Protein AF-A0A0S8EKH7-F1 (afdb_monomer_lite)

Radius of gyration: 13.79 Å; chains: 1; bounding box: 29×21×41 Å

Secondary structure (DSSP, 8-state):
-HHHHHHHHHHTT-HHHHHHHHHHHHHH-TT-HHHHHHHHHHHHHTT-HHH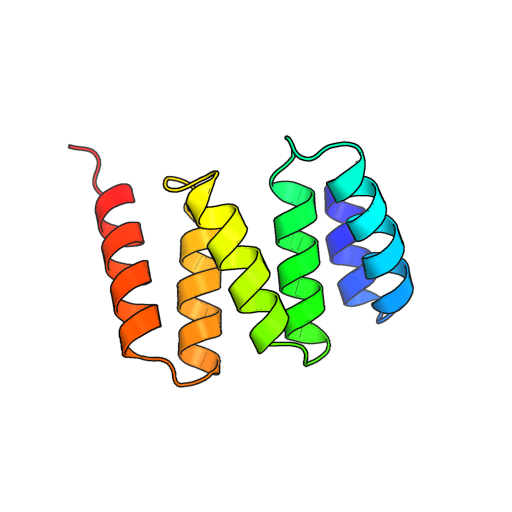HHHHHHHHHHH-TT-HHHHHHHHHHHHHTT-HHHHHHHHHHHHHHHS--

Structure (mmCIF, N/CA/C/O backbone):
data_AF-A0A0S8EKH7-F1
#
_entry.id   AF-A0A0S8EKH7-F1
#
loop_
_atom_site.group_PDB
_atom_site.id
_atom_site.type_symbol
_atom_site.label_atom_id
_atom_site.label_alt_id
_atom_site.label_comp_id
_atom_site.label_asym_id
_atom_site.label_entity_id
_atom_site.label_seq_id
_atom_site.pdbx_PDB_ins_code
_atom_site.Cartn_x
_atom_site.Cartn_y
_atom_site.Cartn_z
_atom_site.occupancy
_atom_site.B_iso_or_equiv
_atom_site.auth_seq_id
_atom_site.auth_comp_id
_atom_site.auth_asym_id
_atom_site.auth_atom_id
_atom_site.pdbx_PDB_model_num
ATOM 1 N N . MET A 1 1 ? 16.645 3.777 -12.292 1.00 42.69 1 MET A N 1
ATOM 2 C CA . MET A 1 1 ? 15.778 4.773 -12.978 1.00 42.69 1 MET A CA 1
ATOM 3 C C . MET A 1 1 ? 14.297 4.363 -12.960 1.00 42.69 1 MET A C 1
ATOM 5 O O . MET A 1 1 ? 13.462 5.082 -13.487 1.00 42.69 1 MET A O 1
ATOM 9 N N . GLU A 1 2 ? 13.922 3.268 -12.289 1.00 45.41 2 GLU A N 1
ATOM 10 C CA . GLU A 1 2 ? 12.558 2.718 -12.325 1.00 45.41 2 GLU A CA 1
ATOM 11 C C . GLU A 1 2 ? 11.548 3.433 -11.406 1.00 45.41 2 GLU A C 1
ATOM 13 O O . GLU A 1 2 ? 10.341 3.277 -11.571 1.00 45.41 2 GLU A O 1
ATOM 18 N N . PHE A 1 3 ? 12.013 4.244 -10.448 1.00 41.12 3 PHE A N 1
ATOM 19 C CA . PHE A 1 3 ? 11.135 4.914 -9.476 1.00 41.12 3 PHE A CA 1
ATOM 20 C C . PHE A 1 3 ? 10.295 6.038 -10.079 1.00 41.12 3 PHE A C 1
ATOM 22 O O . PHE A 1 3 ? 9.122 6.171 -9.746 1.00 41.12 3 PHE A O 1
ATOM 29 N N . ALA A 1 4 ? 10.884 6.818 -10.989 1.00 43.47 4 ALA A N 1
ATOM 30 C CA . ALA A 1 4 ? 10.157 7.849 -11.717 1.00 43.47 4 ALA A CA 1
ATOM 31 C C . ALA A 1 4 ? 9.119 7.208 -12.648 1.00 43.47 4 ALA A C 1
ATOM 33 O O . ALA A 1 4 ? 7.987 7.665 -12.695 1.00 43.47 4 ALA A O 1
ATOM 34 N N . LEU A 1 5 ? 9.457 6.085 -13.294 1.00 51.75 5 LEU A N 1
ATOM 35 C CA . LEU A 1 5 ? 8.563 5.415 -14.238 1.00 51.75 5 LEU A CA 1
ATOM 36 C C . LEU A 1 5 ? 7.276 4.905 -13.570 1.00 51.75 5 LEU A C 1
ATOM 38 O O . LEU A 1 5 ? 6.197 5.096 -14.115 1.00 51.75 5 LEU A O 1
ATOM 42 N N . GLY A 1 6 ? 7.368 4.321 -12.371 1.00 46.53 6 GLY A N 1
ATOM 43 C CA . GLY A 1 6 ? 6.194 3.835 -11.637 1.00 46.53 6 GLY A CA 1
ATOM 44 C C . GLY A 1 6 ? 5.206 4.946 -11.266 1.00 46.53 6 GLY A C 1
ATOM 45 O O . GLY A 1 6 ? 4.000 4.781 -11.429 1.00 46.53 6 GLY A O 1
ATOM 46 N N . LEU A 1 7 ? 5.714 6.105 -10.835 1.00 53.41 7 LEU A N 1
ATOM 47 C CA . LEU A 1 7 ? 4.884 7.264 -10.495 1.00 53.41 7 LEU A CA 1
ATOM 48 C C . LEU A 1 7 ? 4.354 7.979 -11.752 1.00 53.41 7 LEU A C 1
ATOM 50 O O . LEU A 1 7 ? 3.219 8.454 -11.771 1.00 53.41 7 LEU A O 1
ATOM 54 N N . THR A 1 8 ? 5.155 8.026 -12.8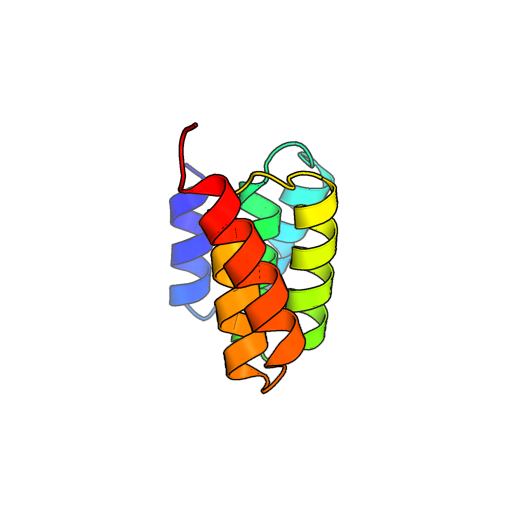21 1.00 50.84 8 THR A N 1
ATOM 55 C CA . THR A 1 8 ? 4.762 8.598 -14.114 1.00 50.84 8 THR A CA 1
ATOM 56 C C . THR A 1 8 ? 3.687 7.755 -14.795 1.00 50.84 8 THR A C 1
ATOM 58 O O . THR A 1 8 ? 2.749 8.319 -15.340 1.00 50.84 8 THR A O 1
ATOM 61 N N . LEU A 1 9 ? 3.747 6.423 -14.721 1.00 51.31 9 LEU A N 1
ATOM 62 C CA . LEU A 1 9 ? 2.741 5.550 -15.336 1.00 51.31 9 LEU A CA 1
ATOM 63 C C . LEU A 1 9 ? 1.379 5.615 -14.627 1.00 51.31 9 LEU A C 1
ATOM 65 O O . LEU A 1 9 ? 0.351 5.575 -15.302 1.00 51.31 9 LEU A O 1
ATOM 69 N N . ILE A 1 10 ? 1.366 5.807 -13.301 1.00 52.81 10 ILE A N 1
ATOM 70 C CA . ILE A 1 10 ? 0.141 6.114 -12.541 1.00 52.81 10 ILE A CA 1
ATOM 71 C C . ILE A 1 10 ? -0.429 7.471 -12.988 1.00 52.81 10 ILE A C 1
ATOM 73 O O . ILE A 1 10 ? -1.617 7.590 -13.274 1.00 52.81 10 ILE A O 1
ATOM 77 N N . ARG A 1 11 ? 0.423 8.493 -13.154 1.00 55.34 11 ARG A N 1
ATOM 78 C CA . ARG A 1 11 ? -0.008 9.817 -13.648 1.00 55.34 11 ARG A CA 1
ATOM 79 C C . ARG A 1 11 ? -0.449 9.821 -15.115 1.00 55.34 11 ARG A C 1
ATOM 81 O O . ARG A 1 11 ? -1.199 10.709 -15.502 1.00 55.34 11 ARG A O 1
ATOM 88 N N . LEU A 1 12 ? -0.017 8.849 -15.919 1.00 55.72 12 LEU A N 1
ATOM 89 C CA . LEU A 1 12 ? -0.368 8.723 -17.338 1.00 55.72 12 LEU A CA 1
ATOM 90 C C . LEU A 1 12 ? -1.656 7.918 -17.590 1.00 55.72 12 LEU A C 1
ATOM 92 O O . LEU A 1 12 ? -1.945 7.622 -18.745 1.00 55.72 12 LEU A O 1
ATOM 96 N N . GLN A 1 13 ? -2.411 7.523 -16.553 1.00 56.12 13 GLN A N 1
ATOM 97 C CA . GLN A 1 13 ? -3.616 6.675 -16.658 1.00 56.12 13 GLN A CA 1
ATOM 98 C C . GLN A 1 13 ? -3.396 5.302 -17.331 1.00 56.12 13 GLN A C 1
ATOM 100 O O . GLN A 1 13 ? -4.345 4.543 -17.523 1.00 56.12 13 GLN A O 1
ATOM 105 N N . ARG A 1 14 ? -2.147 4.920 -17.628 1.00 59.31 14 ARG A N 1
ATOM 106 C CA . ARG A 1 14 ? -1.769 3.624 -18.222 1.00 59.31 14 ARG A CA 1
ATOM 107 C C . ARG A 1 14 ? -1.564 2.575 -17.133 1.00 59.31 14 ARG A C 1
ATOM 109 O O . ARG A 1 14 ? -0.522 1.925 -17.043 1.00 59.31 14 ARG A O 1
ATOM 116 N N . HIS A 1 15 ? -2.569 2.453 -16.271 1.00 58.31 15 HIS A N 1
ATOM 117 C CA . HIS A 1 15 ? -2.514 1.639 -15.062 1.00 58.31 15 HIS A CA 1
ATOM 118 C C . HIS A 1 15 ? -2.270 0.153 -15.360 1.00 58.31 15 HIS A C 1
ATOM 120 O O . HIS A 1 15 ? -1.510 -0.486 -14.638 1.00 58.31 15 HIS A O 1
ATOM 126 N N . ASP A 1 16 ? -2.840 -0.387 -16.440 1.00 58.31 16 ASP A N 1
ATOM 127 C CA . ASP A 1 16 ? -2.725 -1.813 -16.775 1.00 58.31 16 ASP A CA 1
ATOM 128 C C . ASP A 1 16 ? -1.313 -2.209 -17.226 1.00 58.31 16 ASP A C 1
ATOM 130 O O . ASP A 1 16 ? -0.771 -3.226 -16.786 1.00 58.31 16 ASP A O 1
ATOM 134 N N . GLU A 1 17 ? -0.664 -1.369 -18.033 1.00 58.84 17 GLU A N 1
ATOM 135 C CA . GLU A 1 17 ? 0.722 -1.589 -18.455 1.00 58.84 17 GLU A CA 1
ATOM 136 C C . GLU A 1 17 ? 1.699 -1.409 -17.291 1.00 58.84 17 GLU A C 1
ATOM 138 O O . GLU A 1 17 ? 2.635 -2.198 -17.135 1.00 58.84 17 GLU A O 1
ATOM 143 N N . ALA A 1 18 ? 1.435 -0.424 -16.424 1.00 60.06 18 ALA A N 1
ATOM 144 C CA . ALA A 1 18 ? 2.176 -0.236 -15.184 1.00 60.06 18 ALA A CA 1
ATOM 145 C C . ALA A 1 18 ? 2.075 -1.477 -14.292 1.00 60.06 18 ALA A C 1
ATOM 147 O O . ALA A 1 18 ? 3.090 -1.962 -13.799 1.00 60.06 18 ALA A O 1
ATOM 148 N N . MET A 1 19 ? 0.872 -2.035 -14.124 1.00 63.88 19 MET A N 1
ATOM 149 C CA . MET A 1 19 ? 0.678 -3.239 -13.320 1.00 63.88 19 MET A CA 1
ATOM 150 C C . MET A 1 19 ? 1.411 -4.454 -13.898 1.00 63.88 19 MET A C 1
ATOM 152 O O . MET A 1 19 ? 1.992 -5.219 -13.130 1.00 63.88 19 MET A O 1
ATOM 156 N N . ALA A 1 20 ? 1.417 -4.639 -15.222 1.00 65.69 20 ALA A N 1
ATOM 157 C CA . ALA A 1 20 ? 2.102 -5.765 -15.859 1.00 65.69 20 ALA A CA 1
ATOM 158 C C . ALA A 1 20 ? 3.632 -5.680 -15.699 1.00 65.69 20 ALA A C 1
ATOM 160 O O . ALA A 1 20 ? 4.281 -6.668 -15.339 1.00 65.69 20 ALA A O 1
ATOM 161 N N . LEU A 1 21 ? 4.206 -4.489 -15.903 1.00 63.44 21 LEU A N 1
ATOM 162 C CA . LEU A 1 21 ? 5.639 -4.228 -15.724 1.00 63.44 21 LEU A CA 1
ATOM 163 C C . LEU A 1 21 ? 6.066 -4.345 -14.257 1.00 63.44 21 LEU A C 1
ATOM 165 O O . LEU A 1 21 ? 7.065 -5.000 -13.958 1.00 63.44 21 LEU A O 1
ATOM 169 N N . LEU A 1 22 ? 5.296 -3.761 -13.335 1.00 62.34 22 LEU A N 1
ATOM 170 C CA . LEU A 1 22 ? 5.582 -3.802 -11.898 1.00 62.34 22 LEU A CA 1
ATOM 171 C C . LEU A 1 22 ? 5.380 -5.203 -11.312 1.00 62.34 22 LEU A C 1
ATOM 173 O O . LEU A 1 22 ? 6.170 -5.623 -10.469 1.00 62.34 22 LEU A O 1
ATOM 177 N N . GLY A 1 23 ? 4.374 -5.947 -11.781 1.00 62.69 23 GLY A N 1
ATOM 178 C CA . GLY A 1 23 ? 4.136 -7.337 -11.393 1.00 62.69 23 GLY A CA 1
ATOM 179 C C . GLY A 1 23 ? 5.292 -8.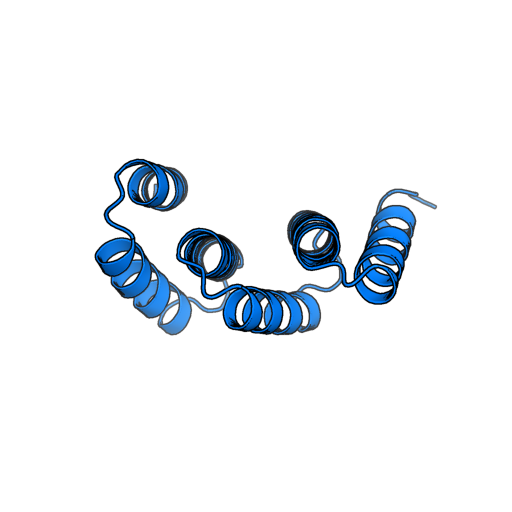251 -11.798 1.00 62.69 23 GLY A C 1
ATOM 180 O O . GLY A 1 23 ? 5.807 -8.989 -10.958 1.00 62.69 23 GLY A O 1
ATOM 181 N N . ARG A 1 24 ? 5.772 -8.142 -13.046 1.00 64.94 24 ARG A N 1
ATOM 182 C CA . ARG A 1 24 ? 6.979 -8.858 -13.493 1.00 64.94 24 ARG A CA 1
ATOM 183 C C . ARG A 1 24 ? 8.213 -8.438 -12.699 1.00 64.94 24 ARG A C 1
ATOM 185 O O . ARG A 1 24 ? 8.951 -9.298 -12.238 1.00 64.94 24 ARG A O 1
ATOM 192 N N . ALA A 1 25 ? 8.419 -7.141 -12.477 1.00 62.88 25 ALA A N 1
ATOM 193 C CA . ALA A 1 25 ? 9.563 -6.656 -11.705 1.00 62.88 25 ALA A CA 1
ATOM 194 C C . ALA A 1 25 ? 9.553 -7.164 -10.250 1.00 62.88 25 ALA A C 1
ATOM 196 O O . ALA A 1 25 ? 10.601 -7.541 -9.728 1.00 62.88 25 ALA A O 1
ATOM 197 N N . TYR A 1 26 ? 8.379 -7.242 -9.614 1.00 58.69 26 TYR A N 1
ATOM 198 C CA . TYR A 1 26 ? 8.222 -7.812 -8.274 1.00 58.69 26 TYR A CA 1
ATOM 199 C C . TYR A 1 26 ? 8.519 -9.318 -8.236 1.00 58.69 26 TYR A C 1
ATOM 201 O O . TYR A 1 26 ? 9.140 -9.791 -7.285 1.00 58.69 26 TYR A O 1
ATOM 209 N N . GLN A 1 27 ? 8.127 -10.062 -9.275 1.00 63.00 27 GLN A N 1
ATOM 210 C CA . GLN A 1 27 ? 8.440 -11.489 -9.402 1.00 63.00 27 GLN A CA 1
ATOM 211 C C . GLN A 1 27 ? 9.938 -11.742 -9.623 1.00 63.00 27 GLN A C 1
ATOM 213 O O . GLN A 1 27 ? 10.483 -12.679 -9.048 1.00 63.00 27 GLN A O 1
ATOM 218 N N . THR A 1 28 ? 10.614 -10.900 -10.411 1.00 60.19 28 THR A N 1
ATOM 219 C CA . THR A 1 28 ? 12.038 -11.077 -10.739 1.00 60.19 28 THR A CA 1
ATOM 220 C C . THR A 1 28 ? 12.976 -10.524 -9.662 1.00 60.19 28 THR A C 1
ATOM 222 O O . THR A 1 28 ? 14.089 -11.019 -9.513 1.00 60.19 28 THR A O 1
ATOM 225 N N . ARG A 1 29 ? 12.559 -9.498 -8.905 1.00 54.00 29 ARG A N 1
ATOM 226 C CA . ARG A 1 29 ? 13.360 -8.865 -7.837 1.00 54.00 29 ARG A CA 1
ATOM 227 C C . ARG A 1 29 ? 12.524 -8.609 -6.576 1.00 54.00 29 ARG A C 1
ATOM 229 O O . ARG A 1 29 ? 12.255 -7.454 -6.225 1.00 54.00 29 ARG A O 1
ATOM 236 N N . PRO A 1 30 ? 12.143 -9.671 -5.843 1.00 54.47 30 PRO A N 1
ATOM 237 C CA . PRO A 1 30 ? 11.305 -9.571 -4.644 1.00 54.47 30 PRO A CA 1
ATOM 238 C C . PRO A 1 30 ? 11.996 -8.867 -3.463 1.00 54.47 30 PRO A C 1
ATOM 240 O O . PRO A 1 30 ? 11.355 -8.546 -2.464 1.00 54.47 30 PRO A O 1
ATOM 243 N N . GLU A 1 31 ? 13.302 -8.630 -3.564 1.00 58.19 31 GLU A N 1
ATOM 244 C CA . GLU A 1 31 ? 14.123 -7.878 -2.611 1.00 58.19 31 GLU A CA 1
ATOM 245 C C . GLU A 1 31 ? 13.886 -6.362 -2.653 1.00 58.19 31 GLU A C 1
ATOM 247 O O . GLU A 1 31 ? 14.211 -5.648 -1.703 1.00 58.19 31 GLU A O 1
ATOM 252 N N . THR A 1 32 ? 13.253 -5.859 -3.716 1.00 64.12 32 THR A N 1
ATOM 253 C CA . THR A 1 32 ? 13.015 -4.428 -3.885 1.00 64.12 32 THR A CA 1
ATOM 254 C C . THR A 1 32 ? 11.595 -4.057 -3.435 1.00 64.12 32 THR A C 1
ATOM 256 O O . THR A 1 32 ? 10.645 -4.115 -4.216 1.00 64.12 32 THR A O 1
ATOM 259 N N . ILE A 1 33 ? 11.457 -3.581 -2.184 1.00 68.75 33 ILE A N 1
ATOM 260 C CA . ILE A 1 33 ? 10.217 -2.998 -1.598 1.00 68.75 33 ILE A CA 1
ATOM 261 C C . ILE A 1 33 ? 9.486 -2.068 -2.573 1.00 68.75 33 ILE A C 1
ATOM 263 O O . ILE A 1 33 ? 8.259 -2.023 -2.624 1.00 68.75 33 ILE A O 1
ATOM 267 N N . ARG A 1 34 ? 10.265 -1.327 -3.359 1.00 70.12 34 ARG A N 1
ATOM 268 C CA . ARG A 1 34 ? 9.818 -0.301 -4.295 1.00 70.12 34 ARG A CA 1
ATOM 269 C C . ARG A 1 34 ? 8.744 -0.788 -5.272 1.00 70.12 34 ARG A C 1
ATOM 271 O O . ARG A 1 34 ? 7.791 -0.059 -5.511 1.00 70.12 34 ARG A O 1
ATOM 278 N N . PHE A 1 35 ? 8.860 -2.008 -5.802 1.00 70.12 35 PHE A N 1
ATOM 279 C CA . PHE A 1 35 ? 7.889 -2.522 -6.777 1.00 70.12 35 PHE A CA 1
ATOM 280 C C . PHE A 1 35 ? 6.561 -2.905 -6.130 1.00 70.12 35 PHE A C 1
ATOM 282 O O . PHE A 1 35 ? 5.506 -2.538 -6.642 1.00 70.12 35 PHE A O 1
ATOM 289 N N . GLY A 1 36 ? 6.605 -3.570 -4.972 1.00 72.12 36 GLY A N 1
ATOM 290 C CA . GLY A 1 36 ? 5.394 -3.897 -4.220 1.00 72.12 36 GLY A CA 1
ATOM 291 C C . GLY A 1 36 ? 4.646 -2.644 -3.750 1.00 72.12 36 GLY A C 1
ATOM 292 O O . GLY A 1 36 ? 3.419 -2.620 -3.780 1.00 72.12 36 GLY A O 1
ATOM 293 N N . TYR A 1 37 ? 5.381 -1.582 -3.395 1.00 75.38 37 TYR A N 1
ATOM 294 C CA . TYR A 1 37 ? 4.805 -0.297 -2.995 1.00 75.38 37 TYR A CA 1
ATOM 295 C C . TYR A 1 37 ? 3.995 0.319 -4.140 1.00 75.38 37 TYR A C 1
ATOM 297 O O . TYR A 1 37 ? 2.808 0.589 -3.981 1.00 75.38 37 TYR A O 1
ATOM 305 N N . VAL A 1 38 ? 4.604 0.480 -5.320 1.00 75.31 38 VAL A N 1
ATOM 306 C CA . VAL A 1 38 ? 3.918 1.074 -6.481 1.00 75.31 38 VAL A CA 1
ATOM 307 C C . VAL A 1 38 ? 2.766 0.184 -6.954 1.00 75.31 38 VAL A C 1
ATOM 309 O O . VAL A 1 38 ? 1.713 0.696 -7.322 1.00 75.31 38 VAL A O 1
ATOM 312 N N . TYR A 1 39 ? 2.918 -1.142 -6.889 1.00 77.19 39 TYR A N 1
ATOM 313 C CA . TYR A 1 39 ? 1.842 -2.073 -7.226 1.00 77.19 39 TYR A CA 1
ATOM 314 C C . TYR A 1 39 ? 0.627 -1.916 -6.301 1.00 77.19 39 TYR A C 1
ATOM 316 O O . TYR A 1 39 ? -0.499 -1.830 -6.785 1.00 77.19 39 TYR A O 1
ATOM 324 N N . ALA A 1 40 ? 0.836 -1.811 -4.986 1.00 81.81 40 ALA A N 1
ATOM 325 C CA . ALA A 1 40 ? -0.251 -1.579 -4.041 1.00 81.81 40 ALA A CA 1
ATOM 326 C C . ALA A 1 40 ? -0.948 -0.226 -4.255 1.00 81.81 40 ALA A C 1
ATOM 328 O O . ALA A 1 40 ? -2.174 -0.156 -4.176 1.00 81.81 40 ALA A O 1
ATOM 329 N N . VAL A 1 41 ? -0.187 0.830 -4.559 1.00 81.38 41 VAL A N 1
ATOM 330 C CA . VAL A 1 41 ? -0.750 2.151 -4.882 1.00 81.38 41 VAL A CA 1
ATOM 331 C C . VAL A 1 41 ? -1.604 2.073 -6.148 1.00 81.38 41 VAL A C 1
ATOM 333 O O . VAL A 1 41 ? -2.770 2.453 -6.123 1.00 81.38 41 VAL A O 1
ATOM 336 N N . ALA A 1 42 ? -1.085 1.469 -7.221 1.00 77.69 42 ALA A N 1
ATOM 337 C CA . ALA A 1 42 ? -1.831 1.286 -8.465 1.00 77.69 42 ALA A CA 1
ATOM 338 C C . ALA A 1 42 ? -3.112 0.455 -8.263 1.00 77.69 42 ALA A C 1
ATOM 340 O O . ALA A 1 42 ? -4.162 0.776 -8.818 1.00 77.69 42 ALA A O 1
ATOM 341 N N . GLN A 1 43 ? -3.069 -0.595 -7.435 1.00 82.31 43 GLN A N 1
ATOM 342 C CA . GLN A 1 43 ? -4.264 -1.360 -7.065 1.00 82.31 43 GLN A CA 1
ATOM 343 C C . GLN A 1 43 ? -5.301 -0.486 -6.349 1.00 82.31 43 GLN A C 1
ATOM 345 O O . GLN A 1 43 ? -6.496 -0.626 -6.597 1.00 82.31 43 GLN A O 1
ATOM 350 N N . PHE A 1 44 ? -4.870 0.405 -5.458 1.00 82.38 44 PHE A N 1
ATOM 351 C CA . PHE A 1 44 ? -5.781 1.276 -4.727 1.00 82.38 44 PHE A CA 1
ATOM 352 C C . PHE A 1 44 ? -6.434 2.311 -5.655 1.00 82.38 44 PHE A C 1
ATOM 354 O O . PHE A 1 44 ? -7.661 2.451 -5.644 1.00 82.38 44 PHE A O 1
ATOM 361 N N . ASP A 1 45 ? -5.630 2.952 -6.505 1.00 79.31 45 ASP A N 1
ATOM 362 C CA . ASP A 1 45 ? -6.063 3.991 -7.447 1.00 79.31 45 ASP A CA 1
ATOM 363 C C . ASP A 1 45 ? -6.988 3.438 -8.542 1.00 79.31 45 ASP A C 1
ATOM 365 O O . ASP A 1 45 ? -7.936 4.099 -8.958 1.00 79.31 45 ASP A O 1
ATOM 3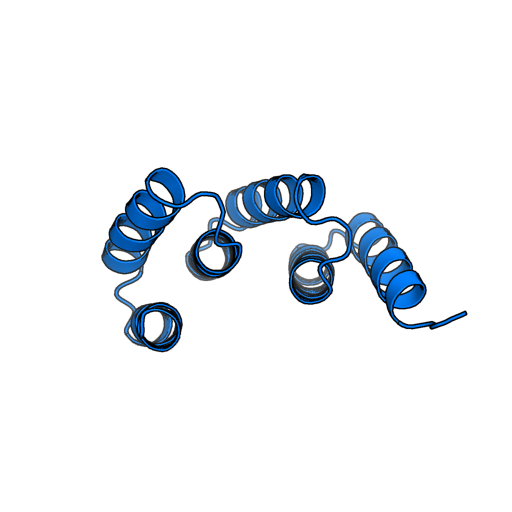69 N N . THR A 1 46 ? -6.792 2.180 -8.950 1.00 76.88 46 THR A N 1
ATOM 370 C CA . THR A 1 46 ? -7.671 1.467 -9.901 1.00 76.88 46 THR A CA 1
ATOM 371 C C . THR A 1 46 ? -8.947 0.904 -9.261 1.00 76.88 46 THR A C 1
ATOM 373 O O . THR A 1 46 ? -9.680 0.141 -9.888 1.00 76.88 46 THR A O 1
ATOM 376 N N . GLY A 1 47 ? -9.225 1.234 -7.995 1.00 82.25 47 GLY A N 1
ATOM 377 C CA . GLY A 1 47 ? -10.425 0.796 -7.277 1.00 82.25 47 GLY A CA 1
ATOM 378 C C . GLY A 1 47 ? -10.328 -0.600 -6.651 1.00 82.25 47 GLY A C 1
ATOM 379 O O . GLY A 1 47 ? -11.205 -0.989 -5.877 1.00 82.25 47 GLY A O 1
ATOM 380 N N . LYS A 1 48 ? -9.233 -1.341 -6.866 1.00 84.69 48 LYS A N 1
ATOM 381 C CA . LYS A 1 48 ? -8.955 -2.653 -6.245 1.00 84.69 48 LYS A CA 1
ATOM 382 C C . LYS A 1 48 ? -8.434 -2.497 -4.807 1.00 84.69 48 LYS A C 1
ATOM 384 O O . LYS A 1 48 ? -7.446 -3.115 -4.406 1.00 84.69 48 LYS A O 1
ATOM 389 N N . ARG A 1 49 ? -9.129 -1.699 -3.991 1.00 86.88 49 ARG A N 1
ATOM 390 C CA . ARG A 1 49 ? -8.692 -1.275 -2.645 1.00 86.88 49 ARG A CA 1
ATOM 391 C C . ARG A 1 49 ? -8.419 -2.439 -1.683 1.00 86.88 49 ARG A C 1
ATOM 393 O O . ARG A 1 49 ? -7.451 -2.410 -0.930 1.00 86.88 49 ARG A O 1
ATOM 400 N N . VAL A 1 50 ? -9.229 -3.501 -1.734 1.00 88.00 50 VAL A N 1
ATOM 401 C CA . VAL A 1 50 ? -9.023 -4.703 -0.898 1.00 88.00 50 VAL A CA 1
ATOM 402 C C . VAL A 1 50 ? -7.746 -5.452 -1.294 1.00 88.00 50 VAL A C 1
ATOM 404 O O . VAL A 1 50 ? -7.016 -5.928 -0.424 1.00 88.00 50 VAL A O 1
ATOM 407 N N . ALA A 1 51 ? -7.448 -5.536 -2.594 1.00 85.44 51 ALA A N 1
ATOM 408 C CA . ALA A 1 51 ? -6.219 -6.159 -3.080 1.00 85.44 51 ALA A CA 1
ATOM 409 C C . ALA A 1 51 ? -4.985 -5.343 -2.670 1.00 85.44 51 ALA A C 1
ATOM 411 O O . ALA A 1 51 ? -4.022 -5.928 -2.177 1.00 85.44 51 ALA A O 1
ATOM 412 N N . ALA A 1 52 ? -5.061 -4.010 -2.766 1.00 87.69 52 ALA A N 1
ATOM 413 C CA . ALA A 1 52 ? -4.010 -3.104 -2.305 1.00 87.69 52 ALA A CA 1
ATOM 414 C C . ALA A 1 52 ? -3.649 -3.337 -0.833 1.00 87.69 52 ALA A C 1
ATOM 416 O O . ALA A 1 52 ? -2.477 -3.508 -0.498 1.00 87.69 52 ALA A O 1
ATOM 417 N N . LEU A 1 53 ? -4.655 -3.423 0.047 1.00 89.88 53 LEU A N 1
ATOM 418 C CA . LEU A 1 53 ? -4.423 -3.694 1.467 1.00 89.88 53 LEU A CA 1
ATOM 419 C C . LEU A 1 53 ? -3.755 -5.052 1.699 1.00 89.88 53 LEU A C 1
ATOM 421 O O . LEU A 1 53 ? -2.796 -5.122 2.461 1.00 89.88 53 LEU A O 1
ATOM 425 N N . ARG A 1 54 ? -4.190 -6.115 1.009 1.00 89.62 54 ARG A N 1
ATOM 426 C CA . ARG A 1 54 ? -3.549 -7.440 1.124 1.00 89.62 54 ARG A CA 1
ATOM 427 C C . ARG A 1 54 ? -2.081 -7.403 0.701 1.00 89.62 54 ARG A C 1
ATOM 429 O O . ARG A 1 54 ? -1.242 -8.003 1.374 1.00 89.62 54 ARG A O 1
ATOM 436 N N . THR A 1 55 ? -1.768 -6.697 -0.385 1.00 86.06 55 THR A N 1
ATOM 437 C CA . THR A 1 55 ? -0.389 -6.504 -0.854 1.00 86.06 55 THR A CA 1
ATOM 438 C C . THR A 1 55 ? 0.443 -5.775 0.204 1.00 86.06 55 THR A C 1
ATOM 440 O O . THR A 1 55 ? 1.504 -6.265 0.592 1.00 86.06 55 THR A O 1
ATOM 443 N N . LEU A 1 56 ? -0.055 -4.655 0.739 1.00 87.31 56 LEU A N 1
ATOM 444 C CA . LEU A 1 56 ? 0.645 -3.879 1.770 1.00 87.31 56 LEU A CA 1
ATOM 445 C C . LEU A 1 56 ? 0.837 -4.659 3.071 1.00 87.31 56 LEU A C 1
ATOM 447 O O . LEU A 1 56 ? 1.907 -4.597 3.671 1.00 87.31 56 LEU A O 1
ATOM 451 N N . GLU A 1 57 ? -0.164 -5.423 3.506 1.00 89.44 57 GLU A N 1
ATOM 452 C CA . GLU A 1 57 ? -0.067 -6.279 4.690 1.00 89.44 57 GLU A CA 1
ATOM 453 C C . GLU A 1 57 ? 1.000 -7.364 4.514 1.00 89.44 57 GLU A C 1
ATOM 455 O O . GLU A 1 57 ? 1.785 -7.616 5.431 1.00 89.44 57 GLU A O 1
ATOM 460 N N . HIS A 1 58 ? 1.068 -7.985 3.333 1.00 87.38 58 HIS A N 1
ATOM 461 C CA . HIS A 1 58 ? 2.105 -8.964 3.016 1.00 87.38 58 HIS A CA 1
ATOM 462 C C . HIS A 1 58 ? 3.499 -8.328 3.028 1.00 87.38 58 HIS A C 1
ATOM 464 O O . HIS A 1 58 ? 4.426 -8.863 3.636 1.00 87.38 58 HIS A O 1
ATOM 470 N N . MET A 1 59 ? 3.642 -7.144 2.430 1.00 85.69 59 MET A N 1
ATOM 471 C CA . MET A 1 59 ? 4.896 -6.397 2.460 1.00 85.69 59 MET A CA 1
ATOM 472 C C . MET A 1 59 ? 5.297 -5.985 3.875 1.00 85.69 59 MET A C 1
ATOM 474 O O . MET A 1 59 ? 6.463 -6.116 4.235 1.00 85.69 59 MET A O 1
ATOM 478 N N . HIS A 1 60 ? 4.350 -5.542 4.702 1.00 87.88 60 HIS A N 1
ATOM 479 C CA . HIS A 1 60 ? 4.617 -5.166 6.087 1.00 87.88 60 HIS A CA 1
ATOM 480 C C . HIS A 1 60 ? 5.105 -6.356 6.924 1.00 87.88 60 HIS A C 1
ATOM 482 O O . HIS A 1 60 ? 5.937 -6.168 7.803 1.00 87.88 60 HIS A O 1
ATOM 488 N N . LYS A 1 61 ? 4.668 -7.592 6.636 1.00 87.06 61 LYS A N 1
ATOM 489 C CA . LYS A 1 61 ? 5.237 -8.789 7.288 1.00 87.06 61 LYS A CA 1
ATOM 490 C C . LYS A 1 61 ? 6.725 -8.968 6.982 1.00 87.06 61 LYS A C 1
ATOM 492 O O . LYS A 1 61 ? 7.470 -9.387 7.859 1.00 87.06 61 LYS A O 1
ATOM 497 N N . ARG A 1 62 ? 7.153 -8.647 5.759 1.00 84.44 62 ARG A N 1
ATOM 498 C CA . ARG A 1 62 ? 8.556 -8.755 5.330 1.00 84.44 62 ARG A CA 1
ATOM 499 C C . ARG A 1 62 ? 9.398 -7.550 5.756 1.00 84.44 62 ARG A C 1
ATOM 501 O O . ARG A 1 62 ? 10.585 -7.699 6.015 1.00 84.44 62 ARG A O 1
ATOM 508 N N . TYR A 1 63 ? 8.775 -6.378 5.865 1.00 83.19 63 TYR A N 1
ATOM 509 C CA . TYR A 1 63 ? 9.423 -5.112 6.208 1.00 83.19 63 TYR A CA 1
ATOM 510 C C . TYR A 1 63 ? 8.655 -4.382 7.325 1.00 83.19 63 TYR A C 1
ATOM 512 O O . TYR A 1 63 ? 8.070 -3.318 7.093 1.00 83.19 63 TYR A O 1
ATOM 520 N N . PRO A 1 64 ? 8.635 -4.934 8.553 1.00 84.38 64 PRO A N 1
ATOM 521 C CA . PRO A 1 64 ? 7.800 -4.426 9.643 1.00 84.38 64 PRO A CA 1
ATOM 522 C C . PRO A 1 64 ? 8.208 -3.033 10.136 1.00 84.38 64 PRO A C 1
ATOM 524 O O . PRO A 1 64 ? 7.360 -2.294 10.628 1.00 84.38 64 PRO A O 1
ATOM 527 N N . ALA A 1 65 ? 9.480 -2.660 9.969 1.00 83.12 65 ALA A N 1
ATOM 528 C CA . ALA A 1 65 ? 10.026 -1.361 10.364 1.00 83.12 65 ALA A CA 1
ATOM 529 C C . ALA A 1 65 ? 9.987 -0.302 9.242 1.00 83.12 65 ALA A C 1
ATOM 531 O O . ALA A 1 65 ?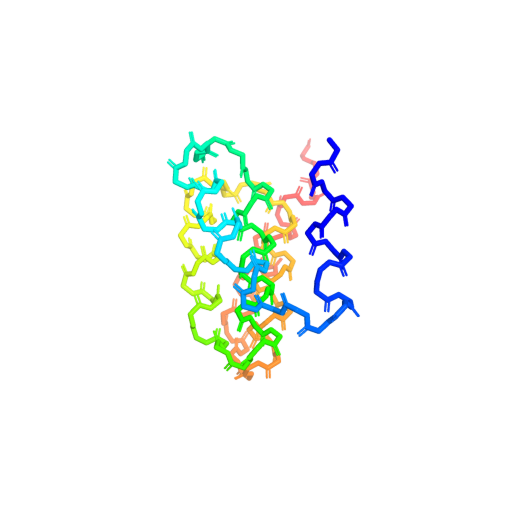 10.517 0.796 9.402 1.00 83.12 65 ALA A O 1
ATOM 532 N N . ASN A 1 66 ? 9.388 -0.609 8.086 1.00 84.38 66 ASN A N 1
ATOM 533 C CA . ASN A 1 66 ? 9.301 0.352 6.992 1.00 84.38 66 ASN A CA 1
ATOM 534 C C . ASN A 1 66 ? 8.177 1.370 7.258 1.00 84.38 66 ASN A C 1
ATOM 536 O O . ASN A 1 66 ? 6.992 1.022 7.289 1.00 84.38 66 ASN A O 1
ATOM 540 N N . ARG A 1 67 ? 8.563 2.637 7.444 1.00 83.31 67 ARG A N 1
ATOM 541 C CA . ARG A 1 67 ? 7.641 3.736 7.767 1.00 83.31 67 ARG A CA 1
ATOM 542 C C . ARG A 1 67 ? 6.680 4.054 6.620 1.00 83.31 67 ARG A C 1
ATOM 544 O O . ARG A 1 67 ? 5.503 4.278 6.889 1.00 83.31 67 ARG A O 1
ATOM 551 N N . ASP A 1 68 ? 7.136 3.994 5.370 1.00 81.50 68 ASP A N 1
ATOM 552 C CA . ASP A 1 68 ? 6.313 4.310 4.194 1.00 81.50 68 ASP A CA 1
ATOM 553 C C . ASP A 1 68 ? 5.150 3.315 4.032 1.00 81.50 68 ASP A C 1
ATOM 555 O O . ASP A 1 68 ? 4.020 3.705 3.733 1.00 81.50 68 ASP A O 1
ATOM 559 N N . LEU A 1 69 ? 5.397 2.023 4.290 1.00 86.19 69 LEU A N 1
ATOM 560 C CA . LEU A 1 69 ? 4.350 0.991 4.275 1.00 86.19 69 LEU A CA 1
ATOM 561 C C . LEU A 1 69 ? 3.307 1.212 5.371 1.00 86.19 69 LEU A C 1
ATOM 563 O O . LEU A 1 69 ? 2.111 1.043 5.131 1.00 86.19 69 LEU A O 1
ATOM 567 N N . LEU A 1 70 ? 3.748 1.590 6.570 1.00 89.56 70 LEU A N 1
ATOM 568 C CA . LEU A 1 70 ? 2.845 1.893 7.676 1.00 89.56 70 LEU A CA 1
ATOM 569 C C . LEU A 1 70 ? 2.002 3.137 7.387 1.00 89.56 70 LEU A C 1
ATOM 571 O O . LEU A 1 70 ? 0.800 3.105 7.626 1.00 89.56 70 LEU A O 1
ATOM 575 N N . GLN A 1 71 ? 2.589 4.190 6.814 1.00 86.31 71 GLN A N 1
ATOM 576 C CA . GLN A 1 71 ? 1.851 5.387 6.399 1.00 86.31 71 GLN A CA 1
ATOM 577 C C . GLN A 1 71 ? 0.770 5.069 5.358 1.00 86.31 71 GLN A C 1
ATOM 579 O O . GLN A 1 71 ? -0.376 5.488 5.530 1.00 86.31 71 GLN A O 1
ATOM 584 N N . LEU A 1 72 ? 1.093 4.279 4.326 1.00 87.19 72 LEU A N 1
ATOM 585 C CA . LEU A 1 72 ? 0.097 3.834 3.345 1.00 87.19 72 LEU A CA 1
ATOM 586 C C . LEU A 1 72 ? -1.016 3.006 3.989 1.00 87.19 72 LEU A C 1
ATOM 588 O O . LEU A 1 72 ? -2.193 3.244 3.724 1.00 87.19 72 LEU A O 1
ATOM 592 N N . LEU A 1 73 ? -0.664 2.051 4.855 1.00 91.06 73 LEU A N 1
ATOM 593 C CA . LEU A 1 73 ? -1.647 1.231 5.562 1.00 91.06 73 LEU A CA 1
ATOM 594 C C . LEU A 1 73 ? -2.583 2.089 6.416 1.00 91.06 73 LEU A C 1
ATOM 596 O O . LEU A 1 73 ? -3.785 1.837 6.410 1.00 91.06 73 LEU A O 1
ATOM 600 N N . VAL A 1 74 ? -2.076 3.110 7.110 1.00 91.88 74 VAL A N 1
ATOM 601 C CA . VAL A 1 74 ? -2.912 4.057 7.861 1.00 91.88 74 VAL A CA 1
ATOM 602 C C . VAL A 1 74 ? -3.863 4.793 6.919 1.00 91.88 74 VAL A C 1
ATOM 604 O O . VAL A 1 74 ? -5.078 4.710 7.106 1.00 91.88 74 VAL A O 1
ATOM 607 N N . GLY A 1 75 ? -3.334 5.453 5.885 1.00 87.75 75 GLY A N 1
ATOM 608 C CA . GLY A 1 75 ? -4.131 6.271 4.967 1.00 87.75 75 GLY A CA 1
ATOM 609 C C . GLY A 1 75 ? -5.207 5.470 4.232 1.00 87.75 75 GLY A C 1
ATOM 610 O O . GLY A 1 75 ? -6.374 5.861 4.208 1.00 87.75 75 GLY A O 1
ATOM 611 N N . TYR A 1 76 ? -4.860 4.299 3.697 1.00 89.38 76 TYR A N 1
ATOM 612 C CA . TYR A 1 76 ? -5.810 3.454 2.969 1.00 89.38 76 TYR A CA 1
ATOM 613 C C . TYR A 1 76 ? -6.863 2.834 3.885 1.00 89.38 76 TYR A C 1
ATOM 615 O O . TYR A 1 76 ? -8.039 2.797 3.520 1.00 89.38 76 TYR A O 1
ATOM 623 N N . ASN A 1 77 ? -6.497 2.399 5.097 1.00 91.44 77 ASN A N 1
ATOM 624 C CA . ASN A 1 77 ? -7.497 1.920 6.052 1.00 91.44 77 ASN A CA 1
ATOM 625 C C . ASN A 1 77 ? -8.446 3.049 6.492 1.00 91.44 77 ASN A C 1
ATOM 627 O O . ASN A 1 77 ? -9.642 2.795 6.619 1.00 91.44 77 ASN A O 1
ATOM 631 N N . GLN A 1 78 ? -7.968 4.289 6.655 1.00 90.94 78 GLN A N 1
ATOM 632 C CA . GLN A 1 78 ? -8.831 5.445 6.941 1.00 90.94 78 GLN A CA 1
ATOM 633 C C . GLN A 1 78 ? -9.813 5.724 5.799 1.00 90.94 78 GLN A C 1
ATOM 635 O O . GLN A 1 78 ? -11.013 5.835 6.051 1.00 90.94 78 GLN A O 1
ATOM 640 N N . GLN A 1 79 ? -9.337 5.761 4.550 1.00 88.31 79 GLN A N 1
ATOM 641 C CA . GLN A 1 79 ? -10.189 5.987 3.375 1.00 88.31 79 GLN A CA 1
ATOM 642 C C . GLN A 1 79 ? -11.228 4.879 3.155 1.00 88.31 79 GLN A C 1
ATOM 644 O O . GLN A 1 79 ? -12.289 5.124 2.586 1.00 88.31 79 GLN A O 1
ATOM 649 N N . MET A 1 80 ? -10.948 3.656 3.611 1.00 89.38 80 MET A N 1
ATOM 650 C CA . MET A 1 80 ? -11.900 2.542 3.585 1.00 89.38 80 MET A CA 1
ATOM 651 C C . MET A 1 80 ? -12.811 2.472 4.822 1.00 89.38 80 MET A C 1
ATOM 653 O O . MET A 1 80 ? -13.580 1.524 4.950 1.00 89.38 80 MET A O 1
ATOM 657 N N . GLY A 1 81 ? -12.712 3.419 5.762 1.00 91.56 81 GLY A N 1
ATOM 658 C CA . GLY A 1 81 ? -13.495 3.414 7.004 1.00 91.56 81 GLY A CA 1
AT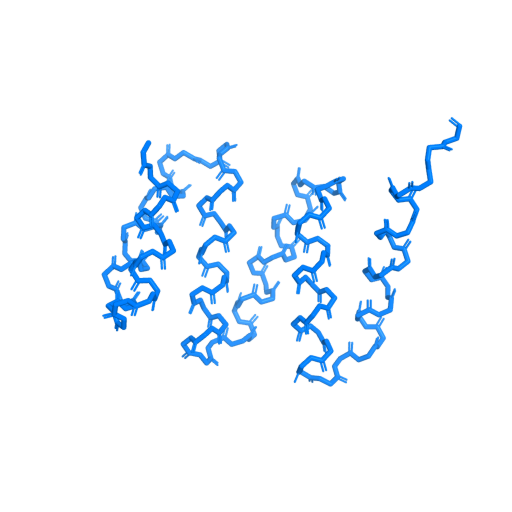OM 659 C C . GLY A 1 81 ? -13.039 2.383 8.048 1.00 91.56 81 GLY A C 1
ATOM 660 O O . GLY A 1 81 ? -13.681 2.222 9.085 1.00 91.56 81 GLY A O 1
ATOM 661 N N . ARG A 1 82 ? -11.905 1.707 7.835 1.00 91.75 82 ARG A N 1
ATOM 662 C CA . ARG A 1 82 ? -11.335 0.675 8.722 1.00 91.75 82 ARG A CA 1
ATOM 663 C C . ARG A 1 82 ? -10.539 1.317 9.866 1.00 91.75 82 ARG A C 1
ATOM 665 O O . ARG A 1 82 ? -9.332 1.112 10.003 1.00 91.75 82 ARG A O 1
ATOM 672 N N . ARG A 1 83 ? -11.225 2.108 10.700 1.00 90.62 83 ARG A N 1
ATOM 673 C CA . ARG A 1 83 ? -10.619 2.943 11.758 1.00 90.62 83 ARG A CA 1
ATOM 674 C C . ARG A 1 83 ? -9.733 2.156 12.728 1.00 90.62 83 ARG A C 1
ATOM 676 O O . ARG A 1 83 ? -8.612 2.579 12.987 1.00 90.62 83 ARG A O 1
ATOM 683 N N . SER A 1 84 ? -10.174 0.986 13.193 1.00 91.56 84 SER A N 1
ATOM 684 C CA . SER A 1 84 ? -9.392 0.154 14.123 1.00 91.56 84 SER A CA 1
ATOM 685 C C . SER A 1 84 ? -8.067 -0.324 13.518 1.00 91.56 84 SER A C 1
ATOM 687 O O . SER A 1 84 ? -7.036 -0.319 14.187 1.00 91.56 84 SER A O 1
ATOM 689 N N . ALA A 1 85 ? -8.072 -0.705 12.236 1.00 90.38 85 ALA A N 1
ATOM 690 C CA . ALA A 1 85 ? -6.856 -1.112 11.536 1.00 90.38 85 ALA A CA 1
ATOM 691 C C . ALA A 1 85 ? -5.917 0.083 11.327 1.00 90.38 85 ALA A C 1
ATOM 693 O O . ALA A 1 85 ? -4.724 -0.023 11.603 1.00 90.38 85 ALA A O 1
ATOM 694 N N . ALA A 1 86 ? -6.458 1.233 10.915 1.00 92.81 86 ALA A N 1
ATOM 695 C CA . ALA A 1 86 ? -5.683 2.459 10.773 1.00 92.81 86 ALA A CA 1
ATOM 696 C C . ALA A 1 86 ? -4.995 2.862 12.084 1.00 92.81 86 ALA A C 1
ATOM 698 O O . ALA A 1 86 ? -3.799 3.136 12.079 1.00 92.81 86 ALA A O 1
ATOM 699 N N . GLN A 1 87 ? -5.713 2.832 13.209 1.00 93.62 87 GLN A N 1
ATOM 700 C CA . GLN A 1 87 ? -5.143 3.161 14.515 1.00 93.62 87 GLN A CA 1
ATOM 701 C C . GLN A 1 87 ? -4.009 2.201 14.896 1.00 93.62 87 GLN A C 1
ATOM 703 O O . GLN A 1 87 ? -2.923 2.645 15.258 1.00 93.62 87 GLN A O 1
ATOM 708 N N . LYS A 1 88 ? -4.203 0.891 14.704 1.00 93.06 88 LYS A N 1
ATOM 709 C CA . LYS A 1 88 ? -3.166 -0.117 14.968 1.00 93.06 88 LYS A CA 1
ATOM 710 C C . LYS A 1 88 ? -1.878 0.135 14.176 1.00 93.06 88 LYS A C 1
ATOM 712 O O . LYS A 1 88 ? -0.782 -0.056 14.703 1.00 93.06 88 LYS A O 1
ATOM 717 N N . TYR A 1 89 ? -1.982 0.529 12.906 1.00 91.94 89 TYR A N 1
ATOM 718 C CA . TYR A 1 89 ? -0.804 0.852 12.094 1.00 91.94 89 TYR A CA 1
ATOM 719 C C . TYR A 1 89 ? -0.195 2.212 12.457 1.00 91.94 89 TYR A C 1
ATOM 721 O O . TYR A 1 89 ? 1.027 2.342 12.422 1.00 91.94 89 TYR A O 1
ATOM 729 N N . ALA A 1 90 ? -1.008 3.187 12.866 1.00 90.88 90 ALA A N 1
ATOM 730 C CA . ALA A 1 90 ? -0.535 4.490 13.329 1.00 90.88 90 ALA A CA 1
ATOM 731 C C . ALA A 1 90 ? 0.271 4.363 14.629 1.00 90.88 90 ALA A C 1
ATOM 733 O O . ALA A 1 90 ? 1.356 4.924 14.736 1.00 90.88 90 ALA A O 1
ATOM 734 N N . GLU A 1 91 ? -0.184 3.539 15.574 1.00 91.69 91 GLU A N 1
ATOM 735 C CA . GLU A 1 91 ? 0.560 3.242 16.804 1.00 91.69 91 GLU A CA 1
ATOM 736 C C . GLU A 1 91 ? 1.923 2.601 16.510 1.00 91.69 91 GLU A C 1
ATOM 738 O O . GLU A 1 91 ? 2.934 2.975 17.103 1.00 91.69 91 GLU A O 1
ATOM 743 N N . LYS A 1 92 ? 1.983 1.659 15.559 1.00 89.56 92 LYS A N 1
ATOM 744 C CA . LYS A 1 92 ? 3.259 1.079 15.109 1.00 89.56 92 LYS A CA 1
ATOM 745 C C . LYS A 1 92 ? 4.177 2.124 14.478 1.00 89.56 92 LYS A C 1
ATOM 747 O O . LYS A 1 92 ? 5.384 2.070 14.693 1.00 89.56 92 LYS A O 1
ATOM 752 N N . LEU A 1 93 ? 3.617 3.051 13.701 1.00 88.38 93 LEU A N 1
ATOM 753 C CA . LEU A 1 93 ? 4.373 4.131 13.075 1.00 88.38 93 LEU A CA 1
ATOM 754 C C . LEU A 1 93 ? 4.956 5.093 14.118 1.00 88.38 93 LEU A C 1
ATOM 756 O O . LEU A 1 93 ? 6.126 5.452 14.010 1.00 88.38 93 LEU A O 1
ATOM 760 N N . GLU A 1 94 ? 4.179 5.464 15.138 1.00 88.38 94 GLU A N 1
ATOM 761 C CA . GLU A 1 94 ? 4.657 6.301 16.246 1.00 88.38 94 GLU A CA 1
ATOM 762 C C . GLU A 1 94 ? 5.763 5.600 17.041 1.00 88.38 94 GLU A C 1
ATOM 764 O O . GLU A 1 94 ? 6.798 6.206 17.304 1.00 88.38 94 GLU A O 1
ATOM 769 N N . ARG A 1 95 ? 5.623 4.299 17.329 1.00 87.44 95 ARG A N 1
ATOM 770 C CA . ARG A 1 95 ? 6.681 3.515 17.997 1.00 87.44 95 ARG A CA 1
ATOM 771 C C . ARG A 1 95 ? 7.997 3.478 17.218 1.00 87.44 95 ARG A C 1
ATOM 773 O O . ARG A 1 95 ? 9.046 3.385 17.834 1.00 87.44 95 ARG A O 1
ATOM 780 N N . LEU A 1 96 ? 7.954 3.551 15.886 1.00 83.25 96 LEU A N 1
ATOM 781 C CA . LEU A 1 96 ? 9.158 3.654 15.049 1.00 83.25 96 LEU A CA 1
ATOM 782 C C . LEU A 1 96 ? 9.709 5.082 14.954 1.00 83.25 96 LEU A C 1
ATOM 784 O O . LEU A 1 96 ? 10.854 5.264 14.548 1.00 83.25 96 LEU A O 1
ATOM 788 N N . ARG A 1 97 ? 8.889 6.101 15.239 1.00 72.88 97 ARG A N 1
ATOM 789 C CA . ARG A 1 97 ? 9.289 7.513 15.183 1.00 72.88 97 ARG A CA 1
ATOM 790 C C . ARG A 1 97 ? 10.076 7.935 16.414 1.00 72.88 97 ARG A C 1
ATOM 792 O O . ARG A 1 97 ? 10.872 8.857 16.289 1.00 72.88 97 ARG A O 1
ATOM 799 N N . VAL A 1 98 ? 9.841 7.306 17.561 1.00 59.91 98 VAL A N 1
ATOM 800 C CA . VAL A 1 98 ? 10.555 7.607 18.803 1.00 59.91 98 VAL A CA 1
ATOM 801 C C . VAL A 1 98 ? 11.886 6.844 18.793 1.00 59.91 98 VAL A C 1
ATOM 803 O O . VAL A 1 98 ? 11.865 5.625 18.975 1.00 59.91 98 VAL A O 1
ATOM 806 N N . PRO A 1 99 ? 13.041 7.499 18.551 1.00 49.94 99 PRO A N 1
ATOM 807 C CA . PRO A 1 99 ? 14.309 6.897 18.923 1.00 49.94 99 PRO A CA 1
ATOM 808 C C . PRO A 1 99 ? 14.336 6.846 20.454 1.00 49.94 99 PRO A C 1
ATOM 810 O O . PRO A 1 99 ? 14.054 7.849 21.111 1.00 49.94 99 PRO A O 1
ATOM 813 N N . ASN A 1 100 ? 14.585 5.660 20.999 1.00 46.06 100 ASN A N 1
ATOM 814 C CA . ASN A 1 100 ? 14.940 5.522 22.407 1.00 46.06 100 ASN A CA 1
ATOM 815 C C . ASN A 1 100 ? 16.357 6.059 22.631 1.00 46.06 100 ASN A C 1
ATOM 817 O O . ASN A 1 100 ? 17.179 5.894 21.697 1.00 46.06 100 ASN A O 1
#

Sequence (100 aa):
MEFALGLTLIRLQRHDEAMALLGRAYQTRPETIRFGYVYAVAQFDTGKRVAALRTLEHMHKRYPANRDLLQLLVGYNQQMGRRSAAQKYAEKLERLRVPN

pLDDT: mean 75.05, std 15.43, range [41.12, 93.62]

Foldseek 3Di:
DCLVVLVVCLVVVVLPVSLVVLVVVCVVCVVDLSSLQSNLVSCVSVVVLVVSLVSLVVSCVVVVLDLSSLVVQLVSCVVVVVNVSNVVSVVSNVVSVDDD